Protein AF-A0A353NQ15-F1 (afdb_monomer_lite)

Foldseek 3Di:
DDDPQKDKQKDWDFPDPVDTDDIDMFIDTRDDDPPPHNCVPGVVVVCVVVVVVCVVVVNDDDDDPDPDPPPPPFQFQADQAQHFPVVNCVVCVVSVHDDDDDDDDRGHHDDPPDGRDTDD

Structure (mmCIF, N/CA/C/O backbone):
data_AF-A0A353NQ15-F1
#
_entry.id   AF-A0A353NQ15-F1
#
loop_
_atom_site.group_PDB
_atom_site.id
_atom_site.type_symbol
_atom_site.label_atom_id
_atom_site.label_alt_id
_atom_site.label_comp_id
_atom_site.label_asym_id
_atom_site.label_entity_id
_atom_site.label_seq_id
_atom_site.pdbx_PDB_ins_code
_atom_site.Cartn_x
_atom_site.Cartn_y
_atom_site.Cartn_z
_atom_site.occupancy
_atom_site.B_iso_or_equiv
_atom_site.auth_seq_id
_atom_site.auth_comp_id
_atom_site.auth_asym_id
_atom_site.auth_atom_id
_atom_site.pdbx_PDB_model_num
ATOM 1 N N . GLY A 1 1 ? 17.582 -15.760 -16.155 1.00 45.47 1 GLY A N 1
ATOM 2 C CA . GLY A 1 1 ? 18.315 -14.771 -15.342 1.00 45.47 1 GLY A CA 1
ATOM 3 C C . GLY A 1 1 ? 17.344 -13.679 -14.962 1.00 45.47 1 GLY A C 1
ATOM 4 O O . GLY A 1 1 ? 16.515 -13.352 -15.798 1.00 45.47 1 GLY A O 1
ATOM 5 N N . TYR A 1 2 ? 17.388 -13.188 -13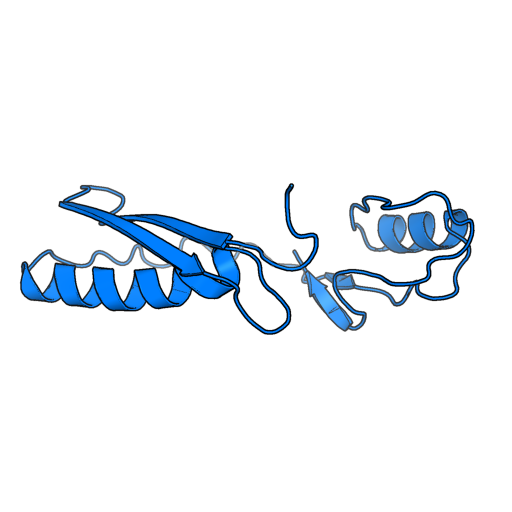.725 1.00 46.38 2 TYR A N 1
ATOM 6 C CA . TYR A 1 2 ? 16.531 -12.090 -13.266 1.00 46.38 2 TYR A CA 1
ATOM 7 C C . TYR A 1 2 ? 17.099 -10.745 -13.736 1.00 46.38 2 TYR A C 1
ATOM 9 O O . TYR A 1 2 ? 18.315 -10.551 -13.706 1.00 46.38 2 TYR A O 1
ATOM 17 N N . SER A 1 3 ? 16.225 -9.850 -14.197 1.00 57.56 3 SER A N 1
ATOM 18 C CA . SER A 1 3 ? 16.567 -8.465 -14.532 1.00 57.56 3 SER A CA 1
ATOM 19 C C . SER A 1 3 ? 16.694 -7.653 -13.244 1.00 57.56 3 SER A C 1
ATOM 21 O O . SER A 1 3 ? 15.876 -7.802 -12.342 1.00 57.56 3 SER A O 1
ATOM 23 N N . ALA A 1 4 ? 17.725 -6.814 -13.140 1.00 58.03 4 ALA A N 1
ATOM 24 C CA . ALA A 1 4 ? 17.956 -5.962 -11.969 1.00 58.03 4 ALA A CA 1
ATOM 25 C C . ALA A 1 4 ? 17.086 -4.689 -11.965 1.00 58.03 4 ALA A C 1
ATOM 27 O O . ALA A 1 4 ? 17.136 -3.924 -11.007 1.00 58.03 4 ALA A O 1
ATOM 28 N N . THR A 1 5 ? 16.322 -4.454 -13.035 1.00 61.72 5 THR A N 1
ATOM 29 C CA . THR A 1 5 ? 15.570 -3.209 -13.261 1.00 61.72 5 THR A CA 1
ATOM 30 C C . THR A 1 5 ? 14.065 -3.448 -13.370 1.00 61.72 5 THR A C 1
ATOM 32 O O . THR A 1 5 ? 13.281 -2.528 -13.143 1.00 61.72 5 THR A O 1
ATOM 35 N N . ASP A 1 6 ? 13.657 -4.674 -13.697 1.00 65.69 6 ASP A N 1
ATOM 36 C CA . ASP A 1 6 ? 12.253 -5.012 -13.898 1.00 65.69 6 ASP A CA 1
ATOM 37 C C . ASP A 1 6 ? 11.678 -5.552 -12.589 1.00 65.69 6 ASP A C 1
ATOM 39 O O . ASP A 1 6 ? 12.037 -6.633 -12.118 1.00 65.69 6 ASP A O 1
ATOM 43 N N . TYR A 1 7 ? 10.793 -4.763 -11.990 1.00 69.50 7 TYR A N 1
ATOM 44 C CA . TYR A 1 7 ? 10.088 -5.106 -10.762 1.00 69.50 7 TYR A CA 1
ATOM 45 C C . TYR A 1 7 ? 8.600 -5.275 -11.051 1.00 69.50 7 TYR A C 1
ATOM 47 O O . TYR A 1 7 ? 8.052 -4.642 -11.950 1.00 69.50 7 TYR A O 1
ATOM 55 N N . ILE A 1 8 ? 7.932 -6.110 -10.259 1.00 78.12 8 ILE A N 1
ATOM 56 C CA . ILE A 1 8 ? 6.475 -6.223 -10.272 1.00 78.12 8 ILE A CA 1
ATOM 57 C C . ILE A 1 8 ? 5.950 -5.535 -9.018 1.00 78.12 8 ILE A C 1
ATOM 59 O O . ILE A 1 8 ? 6.264 -5.938 -7.897 1.00 78.12 8 ILE A O 1
ATOM 63 N N . ALA A 1 9 ? 5.135 -4.502 -9.209 1.00 82.00 9 ALA A N 1
ATOM 64 C CA . ALA A 1 9 ? 4.398 -3.866 -8.129 1.00 82.00 9 ALA A CA 1
ATOM 65 C C . ALA A 1 9 ? 3.016 -4.513 -8.040 1.00 82.00 9 ALA A C 1
ATOM 67 O O . ALA A 1 9 ? 2.192 -4.343 -8.935 1.00 82.00 9 ALA A O 1
ATOM 68 N N . SER A 1 10 ? 2.752 -5.252 -6.965 1.00 83.62 10 SER A N 1
ATOM 69 C CA . SER A 1 10 ? 1.451 -5.887 -6.752 1.00 83.62 10 SER A CA 1
ATOM 70 C C . SER A 1 10 ? 0.812 -5.484 -5.433 1.00 83.62 10 SER A C 1
ATOM 72 O O . SER A 1 10 ? 1.502 -5.311 -4.429 1.00 83.62 10 SER A O 1
ATOM 74 N N . PHE A 1 11 ? -0.514 -5.410 -5.431 1.00 89.62 11 PHE A N 1
ATOM 75 C CA . PHE A 1 11 ? -1.327 -5.242 -4.235 1.00 89.62 11 PHE A CA 1
ATOM 76 C C . PHE A 1 11 ? -2.494 -6.226 -4.282 1.00 89.62 11 PHE A C 1
ATOM 78 O O . PHE A 1 11 ? -3.175 -6.322 -5.301 1.00 89.62 11 PHE A O 1
ATOM 85 N N . ILE A 1 12 ? -2.719 -6.955 -3.191 1.00 92.69 12 ILE A N 1
ATOM 86 C CA . ILE A 1 12 ? -3.880 -7.828 -3.015 1.00 92.69 12 ILE A CA 1
ATOM 87 C C . ILE A 1 12 ? -4.648 -7.367 -1.786 1.00 92.69 12 ILE A C 1
ATOM 89 O O . ILE A 1 12 ? -4.053 -7.059 -0.754 1.00 92.69 12 ILE A O 1
ATOM 93 N N . GLY A 1 13 ? -5.966 -7.321 -1.902 1.00 92.31 13 GLY A N 1
ATOM 94 C CA . GLY A 1 13 ? -6.833 -6.916 -0.813 1.00 92.31 13 GLY A CA 1
ATOM 95 C C . GLY A 1 13 ? -8.241 -7.449 -0.993 1.00 92.31 13 GLY A C 1
ATOM 96 O O . GLY A 1 13 ? -8.600 -7.996 -2.039 1.00 92.31 13 GLY A O 1
ATOM 97 N N . PHE A 1 14 ? -9.039 -7.268 0.046 1.00 93.56 14 PHE A N 1
ATOM 98 C CA . PHE A 1 14 ? -10.451 -7.603 0.049 1.00 93.56 14 PHE A CA 1
ATOM 99 C C . PHE A 1 14 ? -11.257 -6.476 0.687 1.00 93.56 14 PHE A C 1
ATOM 101 O O . PHE A 1 14 ? -10.709 -5.676 1.446 1.00 93.56 14 PHE A O 1
ATOM 108 N N . ALA A 1 15 ? -12.540 -6.391 0.345 1.00 91.81 15 ALA A N 1
ATOM 109 C CA . ALA A 1 15 ? -13.446 -5.396 0.902 1.00 91.81 15 ALA A CA 1
ATOM 110 C C . ALA A 1 15 ? -14.917 -5.862 0.843 1.00 91.81 15 ALA A C 1
ATOM 112 O O . ALA A 1 15 ? -15.272 -6.627 -0.065 1.00 91.81 15 ALA A O 1
ATOM 113 N N . PRO A 1 16 ? -15.795 -5.359 1.735 1.00 90.75 16 PRO A N 1
ATOM 114 C CA . PRO A 1 16 ? -15.497 -4.653 2.996 1.00 90.75 16 PRO A CA 1
ATOM 115 C C . PRO A 1 16 ? -14.625 -5.462 3.979 1.00 90.75 16 PRO A C 1
ATOM 117 O O . PRO A 1 16 ? -14.407 -6.652 3.776 1.00 90.75 16 PRO A O 1
ATOM 120 N N . VAL A 1 17 ? -14.063 -4.818 5.010 1.00 87.44 17 VAL A N 1
ATOM 121 C CA . VAL A 1 17 ? -13.162 -5.492 5.974 1.00 87.44 17 VAL A CA 1
ATOM 122 C C . VAL A 1 17 ? -13.926 -6.346 6.991 1.00 87.44 17 VAL A C 1
ATOM 124 O O . VAL A 1 17 ? -13.456 -7.414 7.374 1.00 87.44 17 VAL A O 1
ATOM 127 N N . ASP A 1 18 ? -15.103 -5.878 7.402 1.00 84.94 18 ASP A N 1
ATOM 128 C CA . ASP A 1 18 ? -15.996 -6.503 8.379 1.00 84.94 18 ASP A CA 1
ATOM 129 C C . ASP A 1 18 ? -16.792 -7.667 7.778 1.00 84.94 18 ASP A C 1
ATOM 131 O O . ASP A 1 18 ? -17.025 -8.672 8.448 1.00 84.94 18 ASP A O 1
ATOM 135 N N . ASP A 1 19 ? -17.173 -7.540 6.507 1.00 87.88 19 ASP A N 1
ATOM 136 C CA . ASP A 1 19 ? -17.883 -8.561 5.738 1.00 87.88 19 ASP A CA 1
ATOM 137 C C . ASP A 1 19 ? -17.321 -8.633 4.303 1.00 87.88 19 ASP A C 1
ATOM 139 O O . ASP A 1 19 ? -17.815 -7.936 3.416 1.00 87.88 19 ASP A O 1
ATOM 143 N N . PRO A 1 20 ? -16.251 -9.416 4.054 1.00 91.25 20 PRO A N 1
ATOM 144 C CA . PRO A 1 20 ? -15.586 -9.482 2.752 1.00 91.25 20 PRO A CA 1
ATOM 145 C C . PRO A 1 20 ? -16.491 -10.021 1.641 1.00 91.25 20 PRO A C 1
ATOM 147 O O . PRO A 1 20 ? -16.842 -11.198 1.624 1.00 91.25 20 PRO A O 1
ATOM 150 N N . GLN A 1 21 ? -16.796 -9.174 0.657 1.00 91.50 21 GLN A N 1
ATOM 151 C CA . GLN A 1 21 ? -17.610 -9.537 -0.511 1.00 91.50 21 GLN A CA 1
ATOM 152 C C . GLN A 1 21 ? -16.783 -9.661 -1.799 1.00 91.50 21 GLN A C 1
ATOM 154 O O . GLN A 1 21 ? -17.189 -10.338 -2.742 1.00 91.50 21 GLN A O 1
ATOM 159 N N . LEU A 1 22 ? -15.614 -9.014 -1.856 1.00 92.25 22 LEU A N 1
ATOM 160 C CA . LEU A 1 22 ? -14.768 -8.975 -3.045 1.00 92.25 22 LEU A CA 1
ATOM 161 C C . LEU A 1 22 ? -13.291 -9.091 -2.671 1.00 92.25 22 LEU A C 1
ATOM 163 O O . LEU A 1 22 ? -12.831 -8.433 -1.743 1.00 92.25 22 LEU A O 1
ATOM 167 N N . VAL A 1 23 ? -12.545 -9.901 -3.426 1.00 95.19 23 VAL A N 1
ATOM 168 C CA . VAL A 1 23 ? -11.079 -10.001 -3.366 1.00 95.19 23 VAL A CA 1
ATOM 169 C C . VAL A 1 23 ? -10.533 -9.588 -4.724 1.00 95.19 23 VAL A C 1
ATOM 171 O O . VAL A 1 23 ? -11.009 -10.070 -5.751 1.00 95.19 23 VAL A O 1
ATOM 174 N N . ALA A 1 24 ? -9.525 -8.722 -4.742 1.00 93.44 24 ALA A N 1
ATOM 175 C CA . ALA A 1 24 ? -8.865 -8.320 -5.975 1.00 93.44 24 ALA A CA 1
ATOM 176 C C . ALA A 1 24 ? -7.349 -8.267 -5.801 1.00 93.44 24 ALA A C 1
ATOM 178 O O . ALA A 1 24 ? -6.829 -7.921 -4.739 1.00 93.44 24 ALA A O 1
ATOM 179 N N . ILE A 1 25 ? -6.646 -8.595 -6.881 1.00 93.62 25 ILE A N 1
ATOM 180 C CA . ILE A 1 25 ? -5.210 -8.391 -7.019 1.00 93.62 25 ILE A CA 1
ATOM 181 C C . ILE A 1 25 ? -4.970 -7.429 -8.177 1.00 93.62 25 ILE A C 1
ATOM 183 O O . ILE A 1 25 ? -5.522 -7.593 -9.264 1.00 93.62 25 ILE A O 1
ATOM 187 N N . VAL A 1 26 ? -4.137 -6.426 -7.939 1.00 91.06 26 VAL A N 1
ATOM 188 C CA . VAL A 1 26 ? -3.642 -5.508 -8.959 1.00 91.06 26 VAL A CA 1
ATOM 189 C C . VAL A 1 26 ? -2.162 -5.783 -9.135 1.00 91.06 26 VAL A C 1
ATOM 191 O O . VAL A 1 26 ? -1.413 -5.804 -8.161 1.00 91.06 26 VAL A O 1
ATOM 194 N N . VAL A 1 27 ? -1.753 -6.006 -10.379 1.00 90.00 27 VAL A N 1
ATOM 195 C CA . VAL A 1 27 ? -0.367 -6.278 -10.759 1.00 90.00 27 VAL A CA 1
ATOM 196 C C . VAL A 1 27 ? 0.046 -5.244 -11.792 1.00 90.00 27 VAL A C 1
ATOM 198 O O . VAL A 1 27 ? -0.594 -5.112 -12.833 1.00 90.00 27 VAL A O 1
ATOM 201 N N . VAL A 1 28 ? 1.114 -4.514 -11.497 1.00 84.44 28 VAL A N 1
ATOM 202 C CA . VAL A 1 28 ? 1.730 -3.542 -12.394 1.00 84.44 28 VAL A CA 1
ATOM 203 C C . VAL A 1 28 ? 3.096 -4.077 -12.789 1.00 84.44 28 VAL A C 1
ATOM 205 O O . VAL A 1 28 ? 3.990 -4.226 -11.952 1.00 84.44 28 VAL A O 1
ATOM 208 N N . ASP A 1 29 ? 3.225 -4.395 -14.072 1.00 84.81 29 ASP A N 1
ATOM 209 C CA . ASP A 1 29 ? 4.467 -4.863 -14.673 1.00 84.81 29 ASP A CA 1
ATOM 210 C C . ASP A 1 29 ? 5.383 -3.676 -14.985 1.00 84.81 29 ASP A C 1
ATOM 212 O O . ASP A 1 29 ? 4.962 -2.707 -15.621 1.00 84.81 29 ASP A O 1
ATOM 216 N N . THR A 1 30 ? 6.632 -3.762 -14.527 1.00 82.31 30 THR A N 1
ATOM 217 C CA . THR A 1 30 ? 7.701 -2.798 -14.806 1.00 82.31 30 THR A CA 1
ATOM 218 C C . THR A 1 30 ? 7.260 -1.341 -14.555 1.00 82.31 30 THR A C 1
ATOM 220 O O . THR A 1 30 ? 7.257 -0.508 -15.473 1.00 82.31 30 THR A O 1
ATOM 223 N N . PRO A 1 31 ? 6.843 -0.995 -13.317 1.00 75.25 31 PRO A N 1
ATOM 224 C CA . PRO A 1 31 ? 6.422 0.358 -12.987 1.00 75.25 31 PRO A CA 1
ATOM 225 C C . PRO A 1 31 ? 7.596 1.326 -13.172 1.00 75.25 31 PRO A C 1
ATOM 227 O O . PRO A 1 31 ? 8.714 1.079 -12.719 1.00 75.25 31 PRO A O 1
ATOM 230 N N . LYS A 1 32 ? 7.341 2.449 -13.847 1.00 72.31 32 LYS A N 1
ATOM 231 C CA . LYS A 1 32 ? 8.345 3.495 -14.077 1.00 72.31 32 LYS A CA 1
ATOM 232 C C . LYS A 1 32 ? 8.222 4.586 -13.015 1.00 72.31 32 LYS A C 1
ATOM 234 O O . LYS A 1 32 ? 7.124 5.076 -12.773 1.00 72.31 32 LYS A O 1
ATOM 239 N N . GLY A 1 33 ? 9.354 5.025 -12.463 1.00 64.06 33 GLY A N 1
ATOM 240 C CA . GLY A 1 33 ? 9.423 6.118 -11.485 1.00 64.06 33 GLY A CA 1
ATOM 241 C C . GLY A 1 33 ? 9.672 5.653 -10.047 1.00 64.06 33 GLY A C 1
ATOM 242 O O . GLY A 1 33 ? 9.735 4.460 -9.765 1.00 64.06 33 GLY A O 1
ATOM 243 N N . TYR A 1 34 ? 9.859 6.616 -9.143 1.00 57.38 34 TYR A N 1
ATOM 244 C CA . TYR A 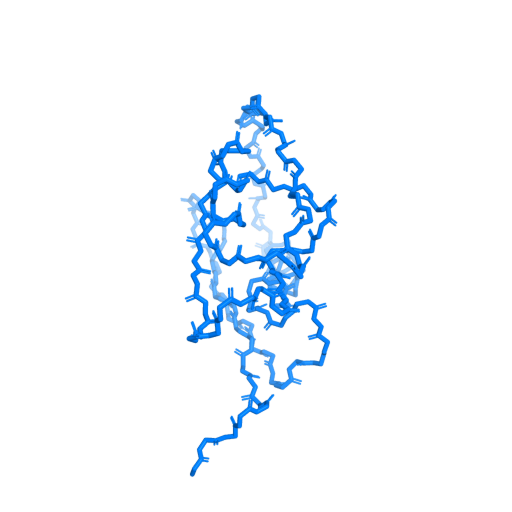1 34 ? 10.036 6.389 -7.707 1.00 57.38 34 TYR A CA 1
ATOM 245 C C . TYR A 1 34 ? 8.913 7.100 -6.937 1.00 57.38 34 TYR A C 1
ATOM 247 O O . TYR A 1 34 ? 8.646 8.264 -7.249 1.00 57.38 34 TYR A O 1
ATOM 255 N N . PRO A 1 35 ? 8.289 6.468 -5.927 1.00 59.50 35 PRO A N 1
ATOM 256 C CA . PRO A 1 35 ? 8.515 5.102 -5.433 1.00 59.50 35 PRO A CA 1
ATOM 257 C C . PRO A 1 35 ? 7.821 4.015 -6.282 1.00 59.50 35 PRO A C 1
ATOM 259 O O . PRO A 1 35 ? 6.732 4.223 -6.805 1.00 59.50 35 PRO A O 1
ATOM 262 N N . TYR A 1 36 ? 8.438 2.831 -6.375 1.00 66.25 36 TYR A N 1
ATOM 263 C CA . TYR A 1 36 ? 7.973 1.681 -7.180 1.00 66.25 36 TYR A CA 1
ATOM 264 C C . TYR A 1 36 ? 7.376 0.534 -6.340 1.00 66.25 36 TYR A C 1
ATOM 266 O O . TYR A 1 36 ? 7.160 -0.569 -6.841 1.00 66.25 36 TYR A O 1
ATOM 274 N N . TYR A 1 37 ? 7.123 0.761 -5.049 1.00 66.56 37 TYR A N 1
ATOM 275 C CA . TYR A 1 37 ? 6.569 -0.258 -4.157 1.00 66.56 37 TYR A CA 1
ATOM 276 C C . TYR A 1 37 ? 5.122 -0.610 -4.531 1.00 66.56 37 TYR A C 1
ATOM 278 O O . TYR A 1 37 ? 4.318 0.267 -4.855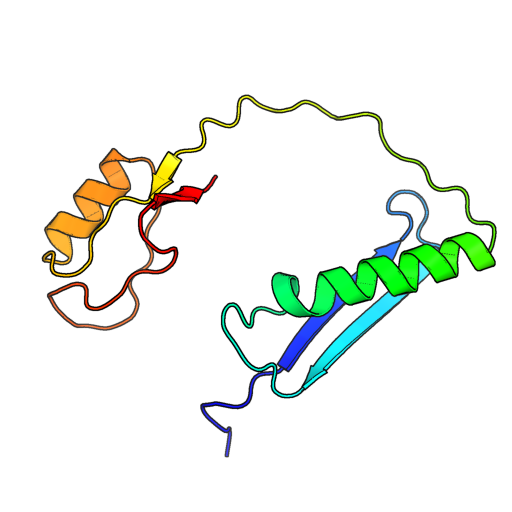 1.00 66.56 37 TYR A O 1
ATOM 286 N N . GLY A 1 38 ? 4.766 -1.896 -4.409 1.00 59.81 38 GLY A N 1
ATOM 287 C CA . GLY A 1 38 ? 3.422 -2.414 -4.703 1.00 59.81 38 GLY A CA 1
ATOM 288 C C . GLY A 1 38 ? 2.298 -1.646 -4.004 1.00 59.81 38 GLY A C 1
ATOM 289 O O . GLY A 1 38 ? 1.309 -1.289 -4.638 1.00 59.81 38 GLY A O 1
ATOM 290 N N . GLY A 1 39 ? 2.493 -1.290 -2.731 1.00 62.19 39 GLY A N 1
ATOM 291 C CA . GLY A 1 39 ? 1.525 -0.503 -1.962 1.00 62.19 39 GLY A CA 1
ATOM 292 C C . GLY A 1 39 ? 1.342 0.938 -2.448 1.00 62.19 39 GLY A C 1
ATOM 293 O O . GLY A 1 39 ? 0.268 1.496 -2.273 1.00 62.19 39 GLY A O 1
ATOM 294 N N . THR A 1 40 ? 2.338 1.551 -3.089 1.00 70.50 40 THR A N 1
ATOM 295 C CA . THR A 1 40 ? 2.221 2.941 -3.565 1.00 70.50 40 THR A CA 1
ATOM 296 C C . THR A 1 40 ? 1.688 3.013 -4.991 1.00 70.50 40 THR A C 1
ATOM 298 O O . THR A 1 40 ? 0.930 3.920 -5.318 1.00 70.50 40 THR A O 1
ATOM 301 N N . VAL A 1 41 ? 2.052 2.044 -5.837 1.00 80.75 41 VAL A N 1
ATOM 302 C CA . VAL A 1 41 ? 1.671 2.036 -7.256 1.00 80.75 41 VAL A CA 1
ATOM 303 C C . VAL A 1 41 ? 0.343 1.310 -7.488 1.00 80.75 41 VAL A C 1
ATOM 305 O O . VAL A 1 41 ? -0.523 1.823 -8.192 1.00 80.75 41 VAL A O 1
ATOM 308 N N . ALA A 1 42 ? 0.157 0.122 -6.904 1.00 84.06 42 ALA A N 1
ATOM 309 C CA . ALA A 1 42 ? -0.989 -0.740 -7.207 1.00 84.06 42 ALA A CA 1
ATOM 310 C C . ALA A 1 42 ? -2.197 -0.507 -6.277 1.00 84.06 42 ALA A C 1
ATOM 312 O O . ALA A 1 42 ? -3.333 -0.746 -6.687 1.00 84.06 42 ALA A O 1
ATOM 313 N N . ALA A 1 43 ? -1.993 -0.001 -5.053 1.00 86.81 43 ALA A N 1
ATOM 314 C CA . ALA A 1 43 ? -3.093 0.221 -4.109 1.00 86.81 43 ALA A CA 1
ATOM 315 C C . ALA A 1 43 ? -4.098 1.315 -4.534 1.00 86.81 43 ALA A C 1
ATOM 317 O O . ALA A 1 43 ? -5.298 1.099 -4.353 1.00 86.81 43 ALA A O 1
ATOM 318 N N . PRO A 1 44 ? -3.694 2.458 -5.135 1.00 88.12 44 PRO A N 1
ATOM 319 C CA . PRO A 1 44 ? -4.658 3.447 -5.630 1.00 88.12 44 PRO A CA 1
ATOM 320 C C . PRO A 1 44 ? -5.585 2.872 -6.708 1.00 88.12 44 PRO A C 1
ATOM 322 O O . PRO A 1 44 ? -6.794 3.085 -6.659 1.00 88.12 44 PRO A O 1
ATOM 325 N N . ALA A 1 45 ? -5.034 2.071 -7.627 1.00 89.88 45 ALA A N 1
ATOM 326 C CA . ALA A 1 45 ? -5.817 1.379 -8.647 1.00 89.88 45 ALA A CA 1
ATOM 327 C C . ALA A 1 45 ? -6.770 0.340 -8.032 1.00 89.88 45 ALA A C 1
ATOM 329 O O . ALA A 1 45 ? -7.926 0.255 -8.440 1.00 89.88 45 ALA A O 1
ATOM 330 N N . PHE A 1 46 ? -6.323 -0.406 -7.013 1.00 93.38 46 PHE A N 1
ATOM 331 C CA . PHE A 1 46 ? -7.196 -1.310 -6.257 1.00 93.38 46 PHE A CA 1
ATOM 332 C C . PHE A 1 46 ? -8.384 -0.556 -5.646 1.00 93.38 46 PHE A C 1
ATOM 334 O O . PHE A 1 46 ? -9.524 -0.987 -5.805 1.00 93.38 46 PHE A O 1
ATOM 341 N N . ARG A 1 47 ? -8.133 0.583 -4.983 1.00 90.50 47 ARG A N 1
ATOM 342 C CA . ARG A 1 47 ? -9.169 1.389 -4.317 1.00 90.50 47 ARG A CA 1
ATOM 343 C C . ARG A 1 47 ? -10.261 1.841 -5.285 1.00 90.50 47 ARG A C 1
ATOM 345 O O . ARG A 1 47 ? -11.436 1.733 -4.946 1.00 90.50 47 ARG A O 1
ATOM 352 N N . GLU A 1 48 ? -9.878 2.344 -6.455 1.00 92.88 48 GLU A N 1
ATOM 353 C CA . GLU A 1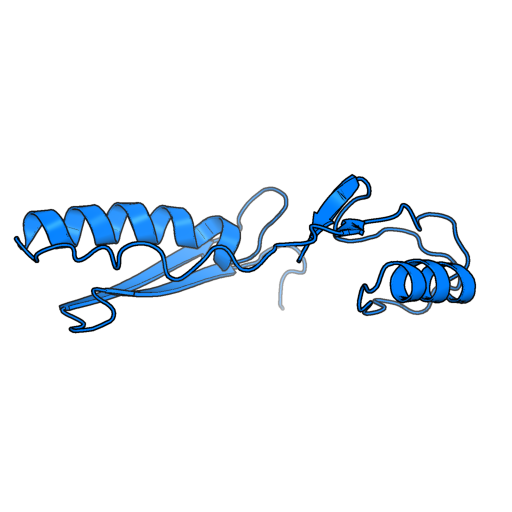 48 ? -10.819 2.800 -7.487 1.00 92.88 48 GLU A CA 1
ATOM 354 C C . GLU A 1 48 ? -11.676 1.631 -7.997 1.00 92.88 48 GLU A C 1
ATOM 356 O O . GLU A 1 48 ? -12.901 1.662 -7.895 1.00 92.88 48 GLU A O 1
ATOM 361 N N . VAL A 1 49 ? -11.031 0.552 -8.459 1.00 93.38 49 VAL A N 1
ATOM 362 C CA . VAL A 1 49 ? -11.716 -0.594 -9.079 1.00 93.38 49 VAL A CA 1
ATOM 363 C C . VAL A 1 49 ? -12.644 -1.300 -8.094 1.00 93.38 49 VAL A C 1
ATOM 365 O O . VAL A 1 49 ? -13.796 -1.589 -8.419 1.00 93.38 49 VAL A O 1
ATOM 368 N N . VAL A 1 50 ? -12.162 -1.588 -6.885 1.00 93.56 50 VAL A N 1
ATOM 369 C CA . VAL A 1 50 ? -12.945 -2.287 -5.857 1.00 93.56 50 VAL A CA 1
ATOM 370 C C . VAL A 1 50 ? -14.050 -1.382 -5.327 1.00 93.56 50 VAL A C 1
ATOM 372 O O . VAL A 1 50 ? -15.168 -1.849 -5.134 1.00 93.56 50 VAL A O 1
ATOM 375 N N . GLY A 1 51 ? -13.774 -0.086 -5.150 1.00 91.50 51 GLY A N 1
ATOM 376 C CA . GLY A 1 51 ? -14.771 0.892 -4.722 1.00 91.50 51 GLY A CA 1
ATOM 377 C C . GLY A 1 51 ? -15.947 0.983 -5.692 1.00 91.50 51 GLY A C 1
ATOM 378 O O . GLY A 1 51 ? -17.098 0.896 -5.267 1.00 91.50 51 GLY A O 1
ATOM 379 N N . ASP A 1 52 ? -15.675 1.093 -6.991 1.00 93.12 52 ASP A N 1
ATOM 380 C CA . ASP A 1 52 ? -16.724 1.128 -8.012 1.00 93.12 52 ASP A CA 1
ATOM 381 C C . ASP A 1 52 ? -17.442 -0.221 -8.151 1.00 93.12 52 ASP A C 1
ATOM 383 O O . ASP A 1 52 ? -18.665 -0.255 -8.298 1.00 93.12 52 ASP A O 1
ATOM 387 N N . SER A 1 53 ? -16.717 -1.337 -8.017 1.00 93.69 53 SER A N 1
ATOM 388 C CA . SER A 1 53 ? -17.309 -2.682 -8.043 1.00 93.69 53 SER A CA 1
ATOM 389 C C . SER A 1 53 ? -18.286 -2.899 -6.887 1.00 93.69 53 SER A C 1
ATOM 391 O O . SER A 1 53 ? -19.387 -3.397 -7.098 1.00 93.69 53 SER A O 1
ATOM 393 N N . LEU A 1 54 ? -17.927 -2.490 -5.668 1.00 91.94 54 LEU A N 1
ATOM 394 C CA . LEU A 1 54 ? -18.810 -2.600 -4.504 1.00 91.94 54 LEU A CA 1
ATOM 395 C C . LEU A 1 54 ? -20.057 -1.724 -4.643 1.00 91.94 54 LEU A C 1
ATOM 397 O O . LEU A 1 54 ? -21.146 -2.168 -4.288 1.00 91.94 54 LEU A O 1
ATOM 401 N N . ARG A 1 55 ? -19.925 -0.516 -5.211 1.00 90.50 55 ARG A N 1
ATOM 402 C CA . ARG A 1 55 ? -21.084 0.339 -5.523 1.00 90.50 55 ARG A CA 1
ATOM 403 C C . ARG A 1 55 ? -22.005 -0.313 -6.549 1.00 90.50 55 ARG A C 1
ATOM 405 O O . ARG A 1 55 ? -23.216 -0.267 -6.375 1.00 90.50 55 ARG A O 1
ATOM 412 N N . TYR A 1 56 ? -21.440 -0.920 -7.593 1.00 93.00 56 TYR A N 1
ATOM 413 C CA . TYR A 1 56 ? -22.210 -1.650 -8.602 1.00 93.00 56 TYR A CA 1
ATOM 414 C C . TYR A 1 56 ? -22.949 -2.857 -8.008 1.00 93.00 56 TYR A C 1
ATOM 416 O O . TYR A 1 56 ? -24.074 -3.146 -8.400 1.00 93.00 56 TYR A O 1
ATOM 424 N N . LEU A 1 57 ? -22.333 -3.538 -7.041 1.00 91.62 57 LEU A N 1
ATOM 425 C CA . LEU A 1 57 ? -22.928 -4.660 -6.311 1.00 91.62 57 LEU A CA 1
ATOM 426 C C . LEU A 1 57 ? -23.886 -4.224 -5.188 1.00 91.62 57 LEU A C 1
ATOM 428 O O . LEU A 1 57 ? -24.355 -5.077 -4.439 1.00 91.62 57 LEU A O 1
ATOM 432 N N . GLU A 1 58 ? -24.157 -2.921 -5.052 1.00 91.56 58 GLU A N 1
ATOM 433 C CA . GLU A 1 58 ? -25.006 -2.337 -4.004 1.00 91.56 58 GLU A CA 1
ATOM 434 C C . GLU A 1 58 ? -24.564 -2.707 -2.572 1.00 91.56 58 GLU A C 1
ATOM 436 O O . GLU A 1 58 ? -25.363 -2.715 -1.633 1.00 91.56 58 GLU A O 1
ATOM 441 N N . VAL A 1 59 ? -23.268 -2.981 -2.376 1.00 88.62 59 VAL A N 1
ATOM 442 C CA . VAL A 1 59 ? -22.705 -3.287 -1.058 1.00 88.62 59 VAL A CA 1
ATOM 443 C C . VAL A 1 59 ? -22.573 -1.982 -0.259 1.00 88.62 59 VAL A C 1
ATOM 445 O O . VAL A 1 59 ? -21.919 -1.041 -0.722 1.00 88.62 59 VAL A O 1
ATOM 448 N N . PRO A 1 60 ? -23.168 -1.884 0.944 1.00 78.88 60 PRO A N 1
ATOM 449 C CA . PRO A 1 60 ? -23.131 -0.662 1.735 1.00 78.88 60 PRO A CA 1
ATOM 450 C C . PRO A 1 60 ? -21.708 -0.364 2.212 1.00 78.88 60 PRO A C 1
ATOM 452 O O . PRO A 1 60 ? -21.086 -1.164 2.909 1.00 78.88 60 PRO A O 1
ATOM 455 N N . VAL A 1 61 ? -21.203 0.824 1.878 1.00 70.31 61 VAL A N 1
ATOM 456 C CA . VAL A 1 61 ? -19.906 1.289 2.377 1.00 70.31 61 VAL A CA 1
ATOM 457 C C . VAL A 1 61 ? -20.078 1.770 3.813 1.00 70.31 61 VAL A C 1
ATOM 459 O O . VAL A 1 61 ? -20.782 2.749 4.068 1.00 70.31 61 VAL A O 1
ATOM 462 N N . ARG A 1 62 ? -19.430 1.089 4.756 1.00 70.19 62 ARG A N 1
ATOM 463 C CA . ARG A 1 62 ? -19.333 1.530 6.148 1.00 70.19 62 ARG A CA 1
ATOM 464 C C . ARG A 1 62 ? -18.000 2.238 6.332 1.00 70.19 62 ARG A C 1
ATOM 466 O O . ARG A 1 62 ? -16.950 1.608 6.294 1.00 70.19 62 ARG A O 1
ATOM 473 N N . TYR A 1 63 ? -18.048 3.556 6.492 1.00 63.53 63 TYR A N 1
ATOM 474 C CA . TYR A 1 63 ? -16.905 4.309 6.991 1.00 63.53 63 TYR A CA 1
ATOM 475 C C . TYR A 1 63 ? -16.991 4.271 8.511 1.00 63.53 63 TYR A C 1
ATOM 477 O O . TYR A 1 63 ? -17.918 4.840 9.089 1.00 63.53 63 TYR A O 1
ATOM 485 N N . GLU A 1 64 ? -16.069 3.565 9.154 1.00 59.53 64 GLU A N 1
ATOM 486 C CA . GLU A 1 64 ? -15.876 3.717 10.589 1.00 59.53 64 GLU A CA 1
ATOM 487 C C . GLU A 1 64 ? -15.464 5.174 10.826 1.00 59.53 64 GLU A C 1
ATOM 489 O O . GLU A 1 64 ? -14.510 5.676 10.228 1.00 59.53 64 GLU A O 1
ATOM 494 N N . SER A 1 65 ? -16.277 5.901 11.591 1.00 58.88 65 SER A N 1
ATOM 495 C CA . SER A 1 65 ? -16.023 7.296 11.921 1.00 58.88 65 SER A CA 1
ATOM 496 C C . SER A 1 65 ? -14.768 7.364 12.783 1.00 58.88 65 SER A C 1
ATOM 498 O O . SER A 1 65 ? -14.839 7.051 13.967 1.00 58.88 65 SER A O 1
ATOM 500 N N . GLU A 1 66 ? -13.651 7.728 12.154 1.00 52.97 66 GLU A N 1
ATOM 501 C CA . GLU A 1 66 ? -12.394 8.184 12.753 1.00 52.97 66 GLU A CA 1
ATOM 502 C C . GLU A 1 66 ? -12.107 7.585 14.137 1.00 52.97 66 GLU A C 1
ATOM 504 O O . GLU A 1 66 ? -12.307 8.220 15.177 1.00 52.97 66 GLU A O 1
ATOM 509 N N . GLU A 1 67 ? -11.551 6.374 14.166 1.00 51.09 67 GLU A N 1
ATOM 510 C CA . GLU A 1 67 ? -10.724 5.991 15.303 1.00 51.09 67 GLU A CA 1
ATOM 511 C C . GLU A 1 67 ? -9.483 6.880 15.302 1.00 51.09 67 GLU A C 1
ATOM 513 O O . GLU A 1 67 ? -8.485 6.599 14.651 1.00 51.09 67 GLU A O 1
ATOM 518 N N . LYS A 1 68 ? -9.641 7.999 16.016 1.00 47.69 68 LYS A N 1
ATOM 519 C CA . LYS A 1 68 ? -8.634 8.841 16.654 1.00 47.69 68 LYS A CA 1
ATOM 520 C C . LYS A 1 68 ? -7.377 9.034 15.814 1.00 47.69 68 LYS A C 1
ATOM 522 O O . LYS A 1 68 ? -6.498 8.177 15.787 1.00 47.69 68 LYS A O 1
ATOM 527 N N . ALA A 1 69 ? -7.235 10.251 15.289 1.00 47.62 69 ALA A N 1
ATOM 528 C CA . ALA A 1 69 ? -5.937 10.901 15.204 1.00 47.62 69 ALA A CA 1
ATOM 529 C C . ALA A 1 69 ? -5.227 10.724 16.559 1.00 47.62 69 ALA A C 1
ATOM 531 O O . ALA A 1 69 ? -5.450 11.475 17.509 1.00 47.62 69 ALA A O 1
ATOM 532 N N . ALA A 1 70 ? -4.459 9.642 16.682 1.00 47.38 70 ALA A N 1
ATOM 533 C CA . ALA A 1 70 ? -3.357 9.593 17.607 1.00 47.38 70 ALA A CA 1
ATOM 534 C C . ALA A 1 70 ? -2.516 10.814 17.254 1.00 47.38 70 ALA A C 1
ATOM 536 O O . ALA A 1 70 ? -2.308 11.080 16.073 1.00 47.38 70 ALA A O 1
ATOM 537 N N . ASP A 1 71 ? -2.155 11.575 18.273 1.00 48.91 71 ASP A N 1
ATOM 538 C CA . ASP A 1 71 ? -1.189 12.664 18.232 1.00 48.91 71 ASP A CA 1
ATOM 539 C C . ASP A 1 71 ? 0.029 12.209 17.397 1.00 48.91 71 ASP A C 1
ATOM 541 O O . ASP A 1 71 ? 0.920 11.521 17.892 1.00 48.91 71 ASP A O 1
ATOM 545 N N . ASP A 1 72 ? -0.003 12.466 16.087 1.00 51.06 72 ASP A N 1
ATOM 546 C CA . ASP A 1 72 ? 1.069 12.139 15.155 1.00 51.06 72 ASP A CA 1
ATOM 547 C C . ASP A 1 72 ? 2.099 13.258 15.343 1.00 51.06 72 ASP A C 1
ATOM 549 O O . ASP A 1 72 ? 2.041 14.302 14.687 1.00 51.06 72 ASP A O 1
ATOM 553 N N . GLU A 1 73 ? 3.034 13.070 16.276 1.00 54.16 73 GLU A N 1
ATOM 554 C CA . GLU A 1 73 ? 4.302 13.798 16.241 1.00 54.16 73 GLU A CA 1
ATOM 555 C C . GLU A 1 73 ? 5.030 13.373 14.958 1.00 54.16 73 GLU A C 1
ATOM 557 O O . GLU A 1 73 ? 5.839 12.451 14.940 1.00 54.16 73 GLU A O 1
ATOM 562 N N . GLU A 1 74 ? 4.676 14.010 13.840 1.00 64.12 74 GLU A N 1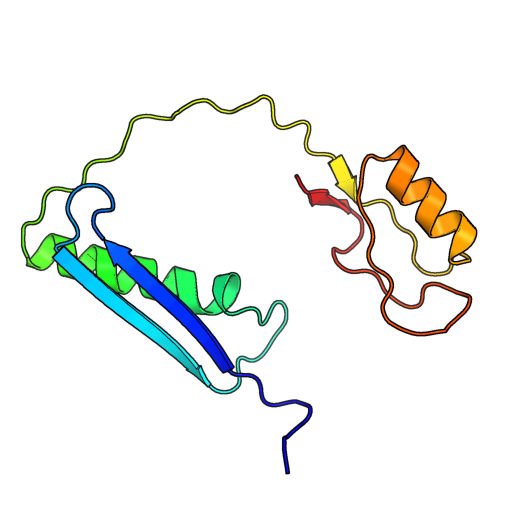
ATOM 563 C CA . GLU A 1 74 ? 5.353 13.844 12.562 1.00 64.12 74 GLU A CA 1
ATOM 564 C C . GLU A 1 74 ? 6.822 14.268 12.726 1.00 64.12 74 GLU A C 1
ATOM 566 O O . GLU A 1 74 ? 7.155 15.459 12.694 1.00 64.12 74 GLU A O 1
ATOM 571 N N . THR A 1 75 ? 7.725 13.301 12.874 1.00 68.06 75 THR A N 1
ATOM 572 C CA . THR A 1 75 ? 9.159 13.582 12.870 1.00 68.06 75 THR A CA 1
ATOM 573 C C . THR A 1 75 ? 9.599 13.893 11.446 1.00 68.06 75 THR A C 1
ATOM 575 O O . THR A 1 75 ? 9.309 13.176 10.484 1.00 68.06 75 THR A O 1
ATOM 578 N N . THR A 1 76 ? 10.340 14.988 11.295 1.00 81.12 76 THR A N 1
ATOM 579 C CA . THR A 1 76 ? 10.966 15.338 10.018 1.00 81.12 76 THR A CA 1
ATOM 580 C C . THR A 1 76 ? 12.250 14.537 9.850 1.00 81.12 76 THR A C 1
ATOM 582 O O . THR A 1 76 ? 13.121 14.580 10.718 1.00 81.12 76 THR A O 1
ATOM 585 N N . VAL A 1 77 ? 12.395 13.841 8.721 1.00 86.00 77 VAL A N 1
ATOM 586 C CA . VAL A 1 77 ? 13.616 13.090 8.414 1.00 86.00 77 VAL A CA 1
ATOM 587 C C . VAL A 1 77 ? 14.789 14.066 8.244 1.00 86.00 77 VAL A C 1
ATOM 589 O O . VAL A 1 77 ? 14.740 14.931 7.360 1.00 86.00 77 VAL A O 1
ATOM 592 N N . PRO A 1 78 ? 15.857 13.950 9.057 1.00 82.56 78 PRO A N 1
ATOM 593 C CA . PRO A 1 78 ? 17.032 14.796 8.929 1.00 82.56 78 PRO A CA 1
ATOM 594 C C . PRO A 1 78 ? 17.865 14.406 7.700 1.00 82.56 78 PRO A C 1
ATOM 596 O O . PRO A 1 78 ? 17.869 13.258 7.245 1.00 82.56 78 PRO A O 1
ATOM 599 N N . MET A 1 79 ? 18.612 15.371 7.165 1.00 87.00 79 MET A N 1
ATOM 600 C CA . MET A 1 79 ? 19.574 15.122 6.094 1.00 87.00 79 MET A CA 1
ATOM 601 C C . MET A 1 79 ? 20.828 14.453 6.663 1.00 87.00 79 MET A C 1
ATOM 603 O O . MET A 1 79 ? 21.542 15.037 7.478 1.00 87.00 79 MET A O 1
ATOM 607 N N . VAL A 1 80 ? 21.117 13.240 6.199 1.00 88.94 80 VAL A N 1
ATOM 608 C CA . VAL A 1 80 ? 22.288 12.450 6.598 1.00 88.94 80 VAL A CA 1
ATOM 609 C C . VAL A 1 80 ? 23.207 12.072 5.433 1.00 88.94 80 VAL A C 1
ATOM 611 O O . VAL A 1 80 ? 24.237 11.434 5.644 1.00 88.94 80 VAL A O 1
ATOM 614 N N . ILE A 1 81 ? 22.891 12.494 4.204 1.00 87.56 81 ILE A N 1
ATOM 615 C CA . ILE A 1 81 ? 23.771 12.326 3.034 1.00 87.56 81 ILE A CA 1
ATOM 616 C C . ILE A 1 81 ? 25.107 13.055 3.266 1.00 87.56 81 ILE A C 1
ATOM 618 O O . ILE A 1 81 ? 25.140 14.167 3.788 1.00 87.56 81 ILE A O 1
ATOM 622 N N . ASN A 1 82 ? 26.215 12.434 2.846 1.00 86.88 82 ASN A N 1
ATOM 623 C CA . ASN A 1 82 ? 27.601 12.873 3.071 1.00 86.88 82 ASN A CA 1
ATOM 624 C C . ASN A 1 82 ? 28.071 12.846 4.536 1.00 86.88 82 ASN A C 1
ATOM 626 O O . ASN A 1 82 ? 29.182 13.300 4.826 1.00 86.88 82 ASN A O 1
ATOM 630 N N . LEU A 1 83 ? 27.288 12.279 5.460 1.00 89.62 83 LEU A N 1
ATOM 631 C CA . LEU A 1 83 ? 27.764 11.998 6.812 1.00 89.62 83 LEU A CA 1
ATOM 632 C C . LEU A 1 83 ? 28.441 10.620 6.888 1.00 89.62 83 LEU A C 1
ATOM 634 O O . LEU A 1 83 ? 28.038 9.684 6.190 1.00 89.62 83 LEU A O 1
ATOM 638 N N . PRO A 1 84 ? 29.453 10.456 7.761 1.00 92.50 84 PRO A N 1
ATOM 639 C CA . PRO A 1 84 ? 29.902 9.137 8.189 1.00 92.50 84 PRO A CA 1
ATOM 640 C C . PRO A 1 84 ? 28.736 8.349 8.788 1.00 92.50 84 PRO A C 1
ATOM 642 O O . PRO A 1 84 ? 27.927 8.928 9.517 1.00 92.50 84 PRO A O 1
ATOM 645 N N . VAL A 1 85 ? 28.681 7.042 8.524 1.00 88.69 85 VAL A N 1
ATOM 646 C CA . VAL A 1 85 ? 27.576 6.170 8.971 1.00 88.69 85 VAL A CA 1
ATOM 647 C C . VAL A 1 85 ? 27.340 6.289 10.479 1.00 88.69 85 VAL A C 1
ATOM 649 O O . VAL A 1 85 ? 26.210 6.518 10.893 1.00 88.69 85 VAL A O 1
ATOM 652 N N . ASP A 1 86 ? 28.402 6.292 11.285 1.00 89.94 86 ASP A N 1
ATOM 653 C CA . ASP A 1 86 ? 28.291 6.409 12.746 1.00 89.94 86 ASP A CA 1
ATOM 654 C C . ASP A 1 86 ? 27.599 7.711 13.187 1.00 89.94 86 ASP A C 1
ATOM 656 O O . ASP A 1 86 ? 26.844 7.740 14.157 1.00 89.94 86 ASP A O 1
ATOM 660 N N . LYS A 1 87 ? 27.846 8.821 12.478 1.00 90.19 87 LYS A N 1
ATOM 661 C CA . LYS A 1 87 ? 27.195 10.106 12.775 1.00 90.19 87 LYS A CA 1
ATOM 662 C C . LYS A 1 87 ? 25.751 10.118 12.292 1.00 90.19 87 LYS A C 1
ATOM 664 O O . LYS A 1 87 ? 24.895 10.632 13.002 1.00 90.19 87 LYS A O 1
ATOM 669 N N . ALA A 1 88 ? 25.493 9.561 11.112 1.00 88.94 88 ALA A N 1
ATOM 670 C CA . ALA A 1 88 ? 24.151 9.458 10.554 1.00 88.94 88 ALA A CA 1
ATOM 671 C C . ALA A 1 88 ? 23.222 8.633 11.458 1.00 88.94 88 ALA A C 1
ATOM 673 O O . ALA A 1 88 ? 22.114 9.072 11.749 1.00 88.94 88 ALA A O 1
ATOM 674 N N . GLU A 1 89 ? 23.688 7.486 11.959 1.00 89.00 89 GLU A N 1
ATOM 675 C CA . GLU A 1 89 ? 22.910 6.622 12.854 1.00 89.00 89 GLU A CA 1
ATOM 676 C C . GLU A 1 89 ? 22.541 7.323 14.164 1.00 89.00 89 GLU A C 1
ATOM 678 O O . GLU A 1 89 ? 21.412 7.193 14.632 1.00 89.00 89 GLU A O 1
ATOM 683 N N . ASN A 1 90 ? 23.463 8.106 14.732 1.00 89.38 90 ASN A N 1
ATOM 684 C CA . ASN A 1 90 ? 23.182 8.889 15.934 1.00 89.38 90 ASN A CA 1
ATOM 685 C C . ASN A 1 90 ? 22.149 9.989 15.664 1.00 89.38 90 ASN A C 1
ATOM 687 O O . ASN A 1 90 ? 21.192 10.105 16.415 1.00 89.38 90 ASN A O 1
ATOM 691 N N . VAL A 1 91 ? 22.282 10.734 14.560 1.00 88.00 91 VAL A N 1
ATOM 692 C CA . VAL A 1 91 ? 21.318 11.785 14.180 1.00 88.00 91 VAL A CA 1
ATOM 693 C C . VAL A 1 91 ? 19.914 11.213 13.965 1.00 88.00 91 VAL A C 1
ATOM 695 O O . VAL A 1 91 ? 18.933 11.817 14.391 1.00 88.00 91 VAL A O 1
ATOM 698 N N . LEU A 1 92 ? 19.804 10.041 13.332 1.00 88.75 92 LEU A N 1
ATOM 699 C CA . LEU A 1 92 ? 18.517 9.371 13.128 1.00 88.75 92 LEU A CA 1
ATOM 700 C C . LEU A 1 92 ? 17.937 8.868 14.452 1.00 88.75 92 LEU A C 1
ATOM 702 O O . LEU A 1 92 ? 16.758 9.082 14.717 1.00 88.75 92 LEU A O 1
ATOM 706 N N . ARG A 1 93 ? 18.767 8.279 15.319 1.00 87.50 93 ARG A N 1
ATOM 707 C CA . ARG A 1 93 ? 18.343 7.818 16.645 1.00 87.50 93 ARG A CA 1
ATOM 708 C C . ARG A 1 93 ? 17.882 8.968 17.542 1.00 87.50 93 ARG A C 1
ATOM 710 O O . ARG A 1 93 ? 16.869 8.818 18.218 1.00 87.50 93 ARG A O 1
ATOM 717 N N . ASP A 1 94 ? 18.589 10.095 17.526 1.00 85.75 94 ASP A N 1
ATOM 718 C CA . ASP A 1 94 ? 18.238 11.303 18.285 1.00 85.75 94 ASP A CA 1
ATOM 719 C C . ASP A 1 94 ? 16.919 11.917 17.791 1.00 85.75 94 ASP A C 1
ATOM 721 O O . ASP A 1 94 ? 16.160 12.472 18.581 1.00 85.75 94 ASP A O 1
ATOM 725 N N . ALA A 1 95 ? 16.614 11.765 16.498 1.00 83.44 95 ALA A N 1
ATOM 726 C CA . ALA A 1 95 ? 15.322 12.117 15.913 1.00 83.44 95 ALA A CA 1
ATOM 727 C C . ALA A 1 95 ? 14.217 11.073 16.189 1.00 83.44 95 ALA A C 1
ATOM 729 O O . ALA A 1 95 ? 13.092 11.241 15.730 1.00 83.44 95 ALA A O 1
ATOM 730 N N . GLY A 1 96 ? 14.511 9.987 16.911 1.00 82.75 96 GLY A N 1
ATOM 731 C CA . GLY A 1 96 ? 13.556 8.909 17.188 1.00 82.75 96 GLY A CA 1
ATOM 732 C C . GLY A 1 96 ? 13.317 7.955 16.012 1.00 82.75 96 GLY A C 1
ATOM 733 O O . GLY A 1 96 ? 12.397 7.144 16.059 1.00 82.75 96 GLY A O 1
ATOM 734 N N . LEU A 1 97 ? 14.139 8.022 14.961 1.00 84.38 97 LEU A N 1
ATOM 735 C CA . LEU A 1 97 ? 13.994 7.230 13.743 1.00 84.38 97 LEU A CA 1
ATOM 736 C C . LEU A 1 97 ? 14.816 5.940 13.812 1.00 84.38 97 LEU A C 1
ATOM 738 O O . LEU A 1 97 ? 15.999 5.934 14.164 1.00 84.38 97 LEU A O 1
ATOM 742 N N . VAL A 1 98 ? 14.200 4.832 13.401 1.00 83.56 98 VAL A N 1
ATOM 743 C CA . VAL A 1 98 ? 14.900 3.562 13.177 1.00 83.56 98 VAL A CA 1
ATOM 744 C C . VAL A 1 98 ? 15.519 3.585 11.782 1.00 83.56 98 VAL A C 1
ATOM 746 O O . VAL A 1 98 ? 14.857 3.944 10.811 1.00 83.56 98 VAL A O 1
ATOM 749 N N . SER A 1 99 ? 16.790 3.198 11.674 1.00 83.00 99 SER A N 1
ATOM 750 C CA . SER A 1 99 ? 17.510 3.163 10.399 1.00 83.00 99 SER A CA 1
ATOM 751 C C . SER A 1 99 ? 17.979 1.753 10.053 1.00 83.00 99 SER A C 1
ATOM 753 O O . SER A 1 99 ? 18.393 0.989 10.925 1.00 83.00 99 SER A O 1
ATOM 755 N N . GLU A 1 100 ? 17.911 1.414 8.765 1.00 84.94 100 GLU A N 1
ATOM 756 C CA . GLU A 1 100 ? 18.467 0.188 8.197 1.00 84.94 100 GLU A CA 1
ATOM 757 C C . GLU A 1 100 ? 19.553 0.556 7.184 1.00 84.94 100 GLU A C 1
ATOM 759 O O . GLU A 1 100 ? 19.363 1.408 6.312 1.00 84.94 100 GLU A O 1
ATOM 764 N N . ARG A 1 101 ? 20.718 -0.085 7.299 1.00 82.75 101 ARG A N 1
ATOM 765 C CA . ARG A 1 101 ? 21.856 0.175 6.420 1.00 82.75 101 ARG A CA 1
ATOM 766 C C . ARG A 1 101 ? 21.845 -0.775 5.230 1.00 82.75 101 ARG A C 1
ATOM 768 O O . ARG A 1 101 ? 21.956 -1.986 5.396 1.00 82.75 101 ARG A O 1
ATOM 775 N N . SER A 1 102 ? 21.868 -0.210 4.025 1.00 82.12 102 SER A N 1
ATOM 776 C CA . SER A 1 102 ? 22.125 -0.956 2.791 1.00 82.12 102 SER A CA 1
ATOM 777 C C . SER A 1 102 ? 23.528 -0.649 2.254 1.00 82.12 102 SER A C 1
ATOM 779 O O . SER A 1 102 ? 23.834 0.487 1.890 1.00 82.12 102 SER A O 1
ATOM 781 N N . GLY A 1 103 ? 24.400 -1.663 2.219 1.00 82.38 103 GLY A N 1
ATOM 782 C CA . GLY A 1 103 ? 25.773 -1.571 1.701 1.00 82.38 103 GLY A CA 1
ATOM 783 C C . GLY A 1 103 ? 26.869 -1.396 2.764 1.00 82.38 103 GLY A C 1
ATOM 784 O O . GLY A 1 103 ? 26.609 -1.198 3.947 1.00 82.38 103 GLY A O 1
ATOM 785 N N . SER A 1 104 ? 28.133 -1.489 2.336 1.00 80.75 104 SER A N 1
ATOM 786 C CA . SER A 1 104 ? 29.318 -1.532 3.215 1.00 80.75 104 SER A CA 1
ATOM 787 C C . SER A 1 104 ? 30.161 -0.245 3.236 1.00 80.75 104 SER A C 1
ATOM 789 O O . SER A 1 104 ? 31.198 -0.200 3.898 1.00 80.75 104 SER A O 1
ATOM 791 N N . GLY A 1 105 ? 29.718 0.823 2.562 1.00 82.44 105 GLY A N 1
ATOM 792 C CA . GLY A 1 105 ? 30.413 2.117 2.530 1.00 82.44 105 GLY A CA 1
ATOM 793 C C . GLY A 1 105 ? 30.445 2.823 3.891 1.00 82.44 105 GLY A C 1
ATOM 794 O O . GLY A 1 105 ? 29.535 2.653 4.697 1.00 82.44 105 GLY A O 1
ATOM 795 N N . GLN A 1 106 ? 31.495 3.605 4.154 1.00 86.25 106 GLN A N 1
ATOM 796 C CA . GLN A 1 106 ? 31.686 4.333 5.424 1.00 86.25 106 GLN A CA 1
ATOM 797 C C . GLN A 1 106 ? 30.987 5.702 5.465 1.00 86.25 106 GLN A C 1
ATOM 799 O O . GLN A 1 106 ? 30.872 6.308 6.530 1.00 86.25 106 GLN A O 1
ATOM 804 N N . VAL A 1 107 ? 30.517 6.184 4.313 1.00 89.38 107 VAL A N 1
ATOM 805 C CA . VAL A 1 107 ? 29.812 7.459 4.142 1.00 89.38 107 VAL A CA 1
ATOM 806 C C . VAL A 1 107 ? 28.449 7.180 3.524 1.00 89.38 107 VAL A C 1
ATOM 808 O O . VAL A 1 107 ? 28.338 6.359 2.610 1.00 89.38 107 VAL A O 1
ATOM 811 N N . VAL A 1 108 ? 27.418 7.866 4.013 1.00 87.25 108 VAL A N 1
ATOM 812 C CA . VAL A 1 108 ? 26.059 7.777 3.476 1.00 87.25 108 VAL A CA 1
ATOM 813 C C . VAL A 1 108 ? 26.010 8.449 2.105 1.00 87.25 108 VAL A C 1
ATOM 815 O O . VAL A 1 108 ? 26.148 9.667 1.989 1.00 87.25 108 VAL A O 1
ATOM 818 N N . TYR A 1 109 ? 25.817 7.644 1.060 1.00 86.00 109 TYR A N 1
ATOM 819 C CA . TYR A 1 109 ? 25.713 8.123 -0.323 1.00 86.00 109 TYR A CA 1
ATOM 820 C C . TYR A 1 109 ? 24.296 8.587 -0.682 1.00 86.00 109 TYR A C 1
ATOM 822 O O . TYR A 1 109 ? 24.115 9.519 -1.459 1.00 86.00 109 TYR A O 1
ATOM 830 N N . GLY A 1 110 ? 23.287 7.945 -0.100 1.00 82.50 110 GLY A N 1
ATOM 831 C CA . GLY A 1 110 ? 21.880 8.251 -0.316 1.00 82.50 110 GLY A CA 1
ATOM 832 C C . GLY A 1 110 ? 21.058 7.815 0.889 1.00 82.50 110 GLY A C 1
ATOM 833 O O . GLY A 1 110 ? 21.487 6.948 1.651 1.00 82.50 110 GLY A O 1
ATOM 834 N N . GLN A 1 111 ? 19.890 8.425 1.053 1.00 85.12 111 GLN A N 1
ATOM 835 C CA . GLN A 1 111 ? 18.935 8.092 2.104 1.00 85.12 111 GLN A CA 1
ATOM 836 C C . GLN A 1 111 ? 17.541 7.933 1.508 1.00 85.12 111 GLN A C 1
ATOM 838 O O . GLN A 1 111 ? 17.186 8.608 0.539 1.00 85.12 111 GLN A O 1
ATOM 843 N N . ILE A 1 112 ? 16.760 7.041 2.104 1.00 80.81 112 ILE A N 1
ATOM 844 C CA . ILE A 1 112 ? 15.337 6.882 1.836 1.00 80.81 112 ILE A CA 1
ATOM 845 C C . ILE A 1 112 ? 14.656 6.747 3.203 1.00 80.81 112 ILE A C 1
ATOM 847 O O . ILE A 1 112 ? 15.032 5.839 3.945 1.00 80.81 112 ILE A O 1
ATOM 851 N N . PRO A 1 113 ? 13.657 7.587 3.532 1.00 82.44 113 PRO A N 1
ATOM 852 C CA . PRO A 1 113 ? 13.121 8.713 2.750 1.00 82.44 113 PRO A CA 1
ATOM 853 C C . PRO A 1 113 ? 14.088 9.903 2.601 1.00 82.44 113 PRO A C 1
ATOM 855 O O . PRO A 1 113 ? 15.097 9.991 3.301 1.00 82.44 113 PRO A O 1
ATOM 858 N N . LEU A 1 114 ? 13.785 10.809 1.663 1.00 81.00 114 LEU A N 1
ATOM 859 C CA . LEU A 1 114 ? 14.549 12.051 1.477 1.00 81.00 114 LEU A CA 1
ATOM 860 C C . LEU A 1 114 ? 14.421 12.968 2.701 1.00 81.00 114 LEU A C 1
ATOM 862 O O . LEU A 1 114 ? 13.506 12.828 3.512 1.00 81.00 114 LEU A O 1
ATOM 866 N N . ASP A 1 115 ? 15.352 13.903 2.835 1.00 81.00 115 ASP A N 1
ATOM 867 C CA . ASP A 1 115 ? 15.321 14.916 3.881 1.00 81.00 115 ASP A CA 1
ATOM 868 C C . ASP A 1 115 ? 14.067 15.795 3.779 1.00 81.00 115 ASP A C 1
ATOM 870 O O . ASP A 1 115 ? 13.514 16.015 2.701 1.00 81.00 115 ASP A O 1
ATOM 874 N N . GLY A 1 116 ? 13.570 16.258 4.927 1.00 72.50 116 GLY A N 1
ATOM 875 C CA . GLY A 1 116 ? 12.361 17.084 4.982 1.00 72.50 116 GLY A CA 1
ATOM 876 C C . GLY A 1 116 ? 11.053 16.316 4.759 1.00 72.50 116 GLY A C 1
ATOM 877 O O . GLY A 1 116 ? 9.978 16.890 4.936 1.00 72.50 116 GLY A O 1
ATOM 878 N N . VAL A 1 117 ? 11.116 15.024 4.414 1.00 78.00 117 VAL A N 1
ATOM 879 C CA . VAL A 1 117 ? 9.941 14.149 4.392 1.00 78.00 117 VAL A CA 1
ATOM 880 C C . VAL A 1 117 ? 9.501 13.901 5.827 1.00 78.00 117 VAL A C 1
ATOM 882 O O . VAL A 1 117 ? 10.316 13.624 6.707 1.00 78.00 117 VAL A O 1
ATOM 885 N N . LYS A 1 118 ? 8.200 14.015 6.065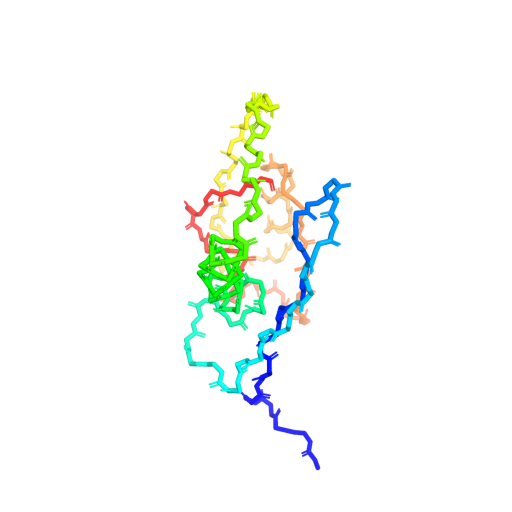 1.00 78.00 118 LYS A N 1
ATOM 886 C CA . LYS A 1 118 ? 7.599 13.684 7.350 1.00 78.00 118 LYS A CA 1
ATOM 887 C C . LYS A 1 118 ? 7.305 12.195 7.402 1.00 78.00 118 LYS A C 1
ATOM 889 O O . LYS A 1 118 ? 6.743 11.646 6.453 1.00 78.00 118 LYS A O 1
ATOM 894 N N . VAL A 1 119 ? 7.723 11.555 8.482 1.00 70.62 119 VAL A N 1
ATOM 895 C CA . VAL A 1 119 ? 7.536 10.122 8.706 1.00 70.62 119 VAL A CA 1
ATOM 896 C C . VAL A 1 119 ? 6.929 9.889 10.082 1.00 70.62 119 VAL A C 1
ATOM 898 O O . VAL A 1 119 ? 7.041 10.735 10.969 1.00 70.62 119 VAL A O 1
ATOM 901 N N . LYS A 1 120 ? 6.270 8.743 10.212 1.00 64.62 120 LYS A N 1
ATOM 902 C CA . LYS A 1 120 ? 5.678 8.232 11.443 1.00 64.62 120 LYS A CA 1
ATOM 903 C C . LYS A 1 120 ? 6.578 7.165 12.051 1.00 64.62 120 LYS A C 1
ATOM 905 O O . LYS A 1 120 ? 7.218 6.442 11.252 1.00 64.62 120 LYS A O 1
#

Sequence (120 aa):
GYSATDYIASFIGFAPVDDPQLVAIVVVDTPKGYPYYGGTVAAPAFREVVGDSLRYLEVPVRYESEEKAADDEETTVPMVINLPVDKAENVLRDAGLVSERSGSGQVVYGQIPLDGVKVK

Secondary structure (DSSP, 8-state):
---SS--EEEEEEEE-SSS--EEEEEEEES--SS---HHHHHHHHHHHHHHHHHHHTT----------------EEPPP-TTSBHHHHHHHHHHTT------SS-SB----SSPTT-EE-

pLDDT: mean 79.52, std 13.52, range [45.47, 95.19]

Radius of gyration: 19.68 Å; chains: 1; bounding box: 57×32×34 Å